Protein AF-H3ZKV4-F1 (afdb_monomer_lite)

Organism: Thermococcus litoralis (strain ATCC 51850 / DSM 5473 / JCM 8560 / NS-C) (NCBI:txid523849)

Sequence (68 aa):
MGKLDDVLELIKSGVRTSKEIAERLDLTVDEVEGIIKILESLGYVEKVEMGSSCQNCPLKKICPGSCV

Secondary structure (DSSP, 8-state):
--HHHHHHHHHHTT---HHHHHHHHT--HHHHHHHHHHHHHTTS-------GGGTS-TTTTTS-S---

InterPro domains:
  IPR036388 Winged helix-like DNA-binding domain superfamily [G3DSA:1.10.10.10] (3-56)
  IPR036390 Winged helix DNA-binding domain superfamily [SSF46785] (6-65)
  IPR057055 PRTase associated wHTH domain [PF24409] (7-46)

Foldseek 3Di:
DDPLVLLLVCVVVPDFALVVSCVVVVHDSVVSVVSQVVCVVVVSDDQDDQPPVLVVPPCVVPDPRGGD

Structure (mmCIF, N/CA/C/O backbone):
data_AF-H3ZKV4-F1
#
_entry.id   AF-H3ZKV4-F1
#
loop_
_atom_site.group_PDB
_atom_site.id
_atom_site.type_symbol
_atom_site.label_atom_id
_atom_site.label_alt_id
_atom_site.label_comp_id
_atom_site.label_asym_id
_atom_site.label_entity_id
_atom_site.label_seq_id
_atom_site.pdbx_PDB_ins_code
_atom_site.Cartn_x
_atom_site.Cartn_y
_atom_site.Cartn_z
_atom_site.occupancy
_atom_site.B_iso_or_equiv
_atom_site.auth_seq_id
_atom_site.auth_comp_id
_atom_site.auth_asym_id
_atom_site.auth_atom_id
_atom_site.pdbx_PDB_model_num
ATOM 1 N N . MET A 1 1 ? -16.384 5.220 -1.825 1.00 61.44 1 MET A N 1
ATOM 2 C CA . MET A 1 1 ? -15.607 4.382 -0.893 1.00 61.44 1 MET A CA 1
ATOM 3 C C . MET A 1 1 ? -14.682 5.280 -0.086 1.00 61.44 1 MET A C 1
ATOM 5 O O . MET A 1 1 ? -14.604 6.465 -0.394 1.00 61.44 1 MET A O 1
ATOM 9 N N . GLY A 1 2 ? -14.120 4.780 1.015 1.00 89.00 2 GLY A N 1
ATOM 10 C CA . GLY A 1 2 ? -13.145 5.522 1.819 1.00 89.00 2 GLY A CA 1
ATOM 11 C C . GLY A 1 2 ? -11.715 5.151 1.426 1.00 89.00 2 GLY A C 1
ATOM 12 O O . GLY A 1 2 ? -11.487 4.048 0.942 1.00 89.00 2 GLY A O 1
ATOM 13 N N . LYS A 1 3 ? -10.748 6.030 1.726 1.00 92.62 3 LYS A N 1
ATOM 14 C CA . LYS A 1 3 ? -9.327 5.862 1.356 1.00 92.62 3 LYS A CA 1
ATOM 15 C C . L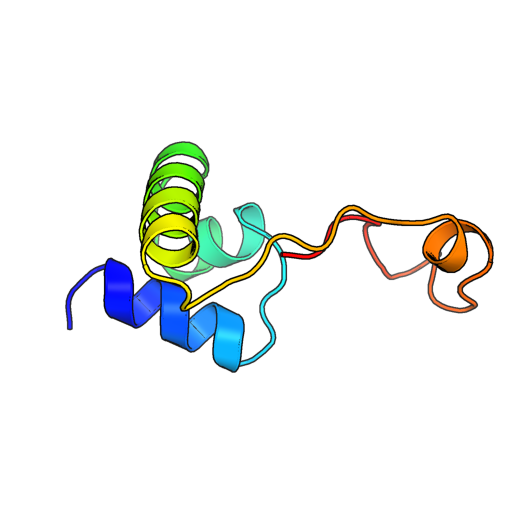YS A 1 3 ? -8.727 4.491 1.736 1.00 92.62 3 LYS A C 1
ATOM 17 O O . LYS A 1 3 ? -7.850 3.997 1.041 1.00 92.62 3 LYS A O 1
ATOM 22 N N . LEU A 1 4 ? -9.186 3.878 2.834 1.00 94.38 4 LEU A N 1
ATOM 23 C CA . LEU A 1 4 ? -8.759 2.540 3.279 1.00 94.38 4 LEU A CA 1
ATOM 24 C C . LEU A 1 4 ? -9.150 1.431 2.292 1.00 94.38 4 LEU A C 1
ATOM 26 O O . LEU A 1 4 ? -8.309 0.598 1.958 1.00 94.38 4 LEU A O 1
ATOM 30 N N . ASP A 1 5 ? -10.404 1.431 1.831 1.00 95.81 5 ASP A N 1
ATOM 31 C CA . ASP A 1 5 ? -10.893 0.475 0.832 1.00 95.81 5 ASP A CA 1
ATOM 32 C C . ASP A 1 5 ? -10.157 0.667 -0.494 1.00 95.81 5 ASP A C 1
ATOM 34 O O . ASP A 1 5 ? -9.664 -0.305 -1.058 1.00 95.81 5 ASP A O 1
ATOM 38 N N . ASP A 1 6 ? -9.995 1.917 -0.937 1.00 96.19 6 ASP A N 1
ATOM 39 C CA . ASP A 1 6 ? -9.354 2.232 -2.218 1.00 96.19 6 ASP A CA 1
ATOM 40 C C . ASP A 1 6 ? -7.883 1.762 -2.249 1.00 96.19 6 ASP A C 1
ATOM 42 O O . ASP A 1 6 ? -7.426 1.153 -3.221 1.00 96.19 6 ASP A O 1
ATOM 46 N N . VAL A 1 7 ? -7.135 1.978 -1.157 1.00 95.69 7 VAL A N 1
ATOM 47 C CA . VAL A 1 7 ? -5.760 1.467 -1.013 1.00 95.69 7 VAL A CA 1
ATOM 48 C C . VAL A 1 7 ? -5.740 -0.062 -1.002 1.00 95.69 7 VAL A C 1
ATOM 50 O O . VAL A 1 7 ? -4.913 -0.672 -1.683 1.00 95.69 7 VAL A O 1
ATOM 53 N N . LEU A 1 8 ? -6.652 -0.699 -0.263 1.00 94.81 8 LEU A N 1
ATOM 54 C CA . LEU A 1 8 ? -6.727 -2.157 -0.183 1.00 94.81 8 LEU A CA 1
ATOM 55 C C . LEU A 1 8 ? -7.065 -2.791 -1.542 1.00 94.81 8 LEU A C 1
ATOM 57 O O . LEU A 1 8 ? -6.494 -3.826 -1.892 1.00 94.81 8 LEU A O 1
ATOM 61 N N . GLU A 1 9 ? -7.962 -2.189 -2.323 1.00 95.69 9 GLU A N 1
ATOM 62 C CA . GLU A 1 9 ? -8.284 -2.644 -3.678 1.00 95.69 9 GLU A CA 1
ATOM 63 C C . GLU A 1 9 ? -7.079 -2.550 -4.613 1.00 95.69 9 GLU A C 1
ATOM 65 O O . GLU A 1 9 ? -6.800 -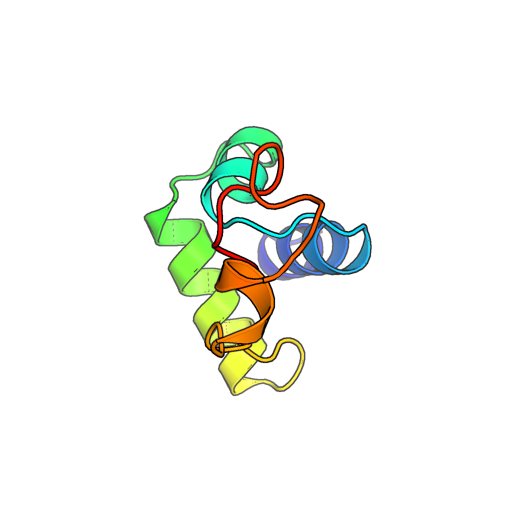3.504 -5.345 1.00 95.69 9 GLU A O 1
ATOM 70 N N . LEU A 1 10 ? -6.305 -1.462 -4.553 1.00 95.12 10 LEU A N 1
ATOM 71 C CA . LEU A 1 10 ? -5.088 -1.335 -5.355 1.00 95.12 10 LEU A CA 1
ATOM 72 C C . LEU A 1 10 ? -4.054 -2.410 -5.001 1.00 95.12 10 LEU A C 1
ATOM 74 O O . LEU A 1 10 ? -3.501 -3.037 -5.909 1.00 95.12 10 LEU A O 1
ATOM 78 N N . ILE A 1 11 ? -3.855 -2.701 -3.714 1.00 91.81 11 ILE A N 1
ATOM 79 C CA . ILE A 1 11 ? -2.965 -3.785 -3.267 1.00 91.81 11 ILE A CA 1
ATOM 80 C C . ILE A 1 11 ? -3.460 -5.142 -3.793 1.00 91.81 11 ILE A C 1
ATOM 82 O O . ILE A 1 11 ? -2.687 -5.901 -4.384 1.00 91.81 11 ILE A O 1
ATOM 86 N N . LYS A 1 12 ? -4.764 -5.431 -3.673 1.00 90.19 12 LYS A N 1
ATOM 87 C CA . LYS A 1 12 ? -5.383 -6.658 -4.213 1.00 90.19 12 LYS A CA 1
ATOM 88 C C . LYS A 1 12 ? -5.260 -6.764 -5.735 1.00 90.19 12 LYS A C 1
ATOM 90 O O . LYS A 1 12 ? -5.087 -7.865 -6.250 1.00 90.19 12 LYS A O 1
ATOM 95 N N . SER A 1 13 ? -5.305 -5.637 -6.447 1.00 91.88 13 SER A N 1
ATOM 96 C CA . SER A 1 13 ? -5.116 -5.569 -7.903 1.00 91.88 13 SER A CA 1
ATOM 97 C C . SER A 1 13 ? -3.660 -5.778 -8.346 1.00 91.88 13 SER A C 1
ATOM 99 O O . SER A 1 13 ? -3.388 -5.900 -9.539 1.00 91.88 13 SER A O 1
ATOM 101 N N . GLY A 1 14 ? -2.726 -5.860 -7.392 1.00 85.69 14 GLY A N 1
ATOM 102 C CA . GLY A 1 14 ? -1.318 -6.145 -7.638 1.00 85.69 14 GLY A CA 1
ATOM 103 C C . GLY A 1 14 ? -0.408 -4.922 -7.623 1.00 85.69 14 GLY A C 1
ATOM 104 O O . GLY A 1 14 ? 0.752 -5.063 -8.002 1.00 85.69 14 GLY A O 1
ATOM 105 N N . VAL A 1 15 ? -0.879 -3.753 -7.180 1.00 89.75 15 VAL A N 1
ATOM 106 C CA . VAL A 1 15 ? -0.008 -2.592 -6.947 1.00 89.75 15 VAL A CA 1
ATOM 107 C C . VAL A 1 15 ? 0.833 -2.845 -5.699 1.00 89.75 15 VAL A C 1
ATOM 109 O O . VAL A 1 15 ? 0.300 -3.120 -4.628 1.00 89.75 15 VAL A O 1
ATOM 112 N N . ARG A 1 16 ? 2.160 -2.769 -5.844 1.00 82.06 16 ARG A N 1
ATOM 113 C CA . ARG A 1 16 ? 3.117 -3.213 -4.814 1.00 82.06 16 ARG A CA 1
ATOM 114 C C . ARG A 1 16 ? 3.931 -2.102 -4.176 1.00 82.06 16 ARG A C 1
ATOM 116 O O . ARG A 1 1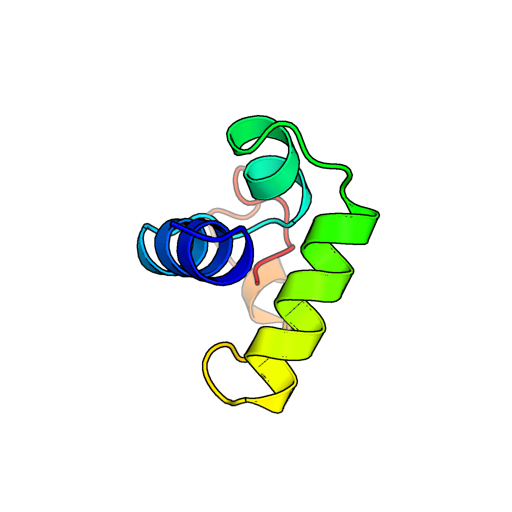6 ? 4.807 -2.404 -3.379 1.00 82.06 16 ARG A O 1
ATOM 123 N N . THR A 1 17 ? 3.707 -0.833 -4.507 1.00 87.38 17 THR A N 1
ATOM 124 C CA . THR A 1 17 ? 4.500 0.254 -3.915 1.00 87.38 17 THR A CA 1
ATOM 125 C C . THR A 1 17 ? 3.619 1.381 -3.407 1.00 87.38 17 THR A C 1
ATOM 127 O O . THR A 1 17 ? 2.686 1.805 -4.087 1.00 87.38 17 THR A O 1
ATOM 130 N N . SER A 1 18 ? 3.958 1.915 -2.231 1.00 92.06 18 SER A N 1
ATOM 131 C CA . SER A 1 18 ? 3.291 3.079 -1.634 1.00 92.06 18 SER A CA 1
ATOM 132 C C . SER A 1 18 ? 3.298 4.278 -2.585 1.00 92.06 18 SER A C 1
ATOM 134 O O . SER A 1 18 ? 2.335 5.034 -2.641 1.00 92.06 18 SER A O 1
ATOM 136 N N . LYS A 1 19 ? 4.374 4.421 -3.371 1.00 92.88 19 LYS A N 1
ATOM 137 C CA . LYS A 1 19 ? 4.519 5.467 -4.385 1.00 92.88 19 LYS A CA 1
ATOM 138 C C . LYS A 1 19 ? 3.483 5.335 -5.501 1.00 92.88 19 LYS A C 1
ATOM 140 O O . LYS A 1 19 ? 2.799 6.303 -5.802 1.00 92.88 19 LYS A O 1
ATOM 145 N N . GLU A 1 20 ? 3.331 4.145 -6.075 1.00 93.06 20 GLU A N 1
ATOM 146 C CA . GLU A 1 20 ? 2.368 3.929 -7.158 1.00 93.06 20 GLU A CA 1
ATOM 147 C C . GLU A 1 20 ? 0.920 4.084 -6.670 1.00 93.06 20 GLU A C 1
ATOM 149 O O . GLU A 1 20 ? 0.080 4.632 -7.379 1.00 93.06 20 GLU A O 1
ATOM 154 N N . ILE A 1 21 ? 0.627 3.654 -5.439 1.00 95.38 21 ILE A N 1
ATOM 155 C CA . ILE A 1 21 ? -0.684 3.868 -4.809 1.00 95.38 21 ILE A CA 1
ATOM 156 C C . ILE A 1 21 ? -0.949 5.368 -4.616 1.00 95.38 21 ILE A C 1
ATOM 158 O O . ILE A 1 21 ? -2.032 5.841 -4.953 1.00 95.38 21 ILE A O 1
ATOM 162 N N . ALA A 1 22 ? 0.040 6.117 -4.119 1.00 96.38 22 ALA A N 1
ATOM 163 C CA . ALA A 1 22 ? -0.043 7.564 -3.931 1.00 96.38 22 ALA A CA 1
ATOM 164 C C . ALA A 1 22 ? -0.321 8.296 -5.253 1.00 96.38 22 ALA A C 1
ATOM 166 O O . ALA A 1 22 ? -1.234 9.115 -5.316 1.00 96.38 22 ALA A O 1
ATOM 167 N N . GLU A 1 23 ? 0.387 7.933 -6.328 1.00 96.38 23 GLU A N 1
ATOM 168 C CA . GLU A 1 23 ? 0.173 8.493 -7.669 1.00 96.38 23 GLU A CA 1
ATOM 169 C C . GLU A 1 23 ? -1.230 8.185 -8.221 1.00 96.38 23 GLU A C 1
ATOM 171 O O . GLU A 1 23 ? -1.844 9.043 -8.849 1.00 96.38 23 GLU A O 1
ATOM 176 N N . ARG A 1 24 ? -1.768 6.980 -7.984 1.00 95.62 24 ARG A N 1
ATOM 177 C CA . ARG A 1 24 ? -3.100 6.587 -8.483 1.00 95.62 24 ARG A CA 1
ATOM 178 C C . ARG A 1 24 ? -4.259 7.213 -7.710 1.00 95.62 24 ARG A C 1
ATOM 180 O O . ARG A 1 24 ? -5.321 7.407 -8.295 1.00 95.62 24 ARG A O 1
ATOM 187 N N . LEU A 1 25 ? -4.078 7.471 -6.416 1.00 95.38 25 LEU A N 1
ATOM 188 C CA . LEU A 1 25 ? -5.122 8.004 -5.533 1.00 95.38 25 LEU A CA 1
ATOM 189 C C . LEU A 1 25 ? -4.996 9.512 -5.272 1.00 95.38 25 LEU A C 1
ATOM 191 O O . LEU A 1 25 ? -5.800 10.046 -4.511 1.00 95.38 25 LEU A O 1
ATOM 195 N N . ASP A 1 26 ? -4.012 10.181 -5.883 1.00 96.31 26 ASP A N 1
ATOM 196 C CA . ASP A 1 26 ? -3.671 11.590 -5.630 1.00 96.31 26 ASP A CA 1
ATOM 197 C C . ASP A 1 26 ? -3.456 11.870 -4.127 1.00 96.31 26 ASP A C 1
ATOM 199 O O . ASP A 1 26 ? -3.972 12.822 -3.543 1.00 96.31 26 ASP A O 1
ATOM 203 N N . LEU A 1 27 ? -2.719 10.967 -3.474 1.00 95.88 27 LEU A N 1
ATOM 204 C CA . LEU A 1 27 ? -2.364 11.037 -2.057 1.00 95.88 27 LEU A CA 1
ATOM 205 C C . LEU A 1 27 ? -0.866 11.265 -1.895 1.00 95.88 27 LEU A C 1
ATOM 207 O O . LEU A 1 27 ? -0.067 11.014 -2.796 1.00 95.88 27 LEU A O 1
ATOM 211 N N . THR A 1 28 ? -0.454 11.684 -0.704 1.00 97.00 28 THR A N 1
ATOM 212 C CA . THR A 1 28 ? 0.967 11.664 -0.353 1.00 97.00 28 THR A CA 1
ATOM 213 C C . THR A 1 28 ? 1.432 10.242 -0.028 1.00 97.00 28 THR A C 1
ATOM 215 O O . THR A 1 28 ? 0.669 9.406 0.457 1.00 97.00 28 THR A O 1
ATOM 218 N N . VAL A 1 29 ? 2.719 9.960 -0.258 1.00 94.62 29 VAL A N 1
ATOM 219 C CA . VAL A 1 29 ? 3.321 8.667 0.120 1.00 94.62 29 VAL A CA 1
ATOM 220 C C . VAL A 1 29 ? 3.155 8.401 1.621 1.00 94.62 29 VAL A C 1
ATOM 222 O O . VAL A 1 29 ? 2.852 7.277 2.004 1.00 94.62 29 VAL A O 1
ATOM 225 N N . ASP A 1 30 ? 3.287 9.437 2.452 1.00 96.62 30 ASP A N 1
ATOM 226 C CA . ASP A 1 30 ? 3.153 9.346 3.910 1.00 96.62 30 ASP A CA 1
ATOM 227 C C . ASP A 1 30 ? 1.728 8.944 4.336 1.00 96.62 30 ASP A C 1
ATOM 229 O O . ASP A 1 30 ? 1.549 8.033 5.146 1.00 96.62 30 ASP A O 1
ATOM 233 N N . GLU A 1 31 ? 0.699 9.529 3.707 1.00 96.44 31 GLU A N 1
ATOM 234 C CA . GLU A 1 31 ? -0.695 9.116 3.915 1.00 96.44 31 GLU A CA 1
ATOM 235 C C . GLU A 1 31 ? -0.910 7.645 3.554 1.00 96.44 31 GLU A C 1
ATOM 237 O O . GLU A 1 31 ? -1.535 6.904 4.316 1.00 96.44 31 GLU A O 1
ATOM 242 N N . VAL A 1 32 ? -0.384 7.208 2.408 1.00 96.25 32 VAL A N 1
ATOM 243 C CA . VAL A 1 32 ? -0.500 5.814 1.969 1.00 96.25 32 VAL A CA 1
ATOM 244 C C . VAL A 1 32 ? 0.206 4.875 2.942 1.00 96.25 32 VAL A C 1
ATOM 246 O O . VAL A 1 32 ? -0.354 3.845 3.308 1.00 96.25 32 VAL A O 1
ATOM 249 N N . GLU A 1 33 ? 1.402 5.222 3.416 1.00 94.81 33 GLU A N 1
ATOM 250 C CA . GLU A 1 33 ? 2.104 4.423 4.420 1.00 94.81 33 GLU A CA 1
ATOM 251 C C . GLU A 1 33 ? 1.345 4.350 5.747 1.00 94.81 33 GLU A C 1
ATOM 253 O O . GLU A 1 33 ? 1.312 3.288 6.376 1.00 94.81 33 GLU A O 1
ATOM 258 N N . GLY A 1 34 ? 0.702 5.444 6.162 1.00 96.00 34 GLY A N 1
ATOM 259 C CA . GLY A 1 34 ? -0.198 5.462 7.312 1.00 96.00 34 GLY A CA 1
ATOM 260 C C . GLY A 1 34 ? -1.373 4.500 7.134 1.00 96.00 34 GLY A C 1
ATOM 261 O O . GLY A 1 34 ? -1.660 3.704 8.028 1.00 96.00 34 GLY A O 1
ATOM 262 N N . ILE A 1 35 ? -2.005 4.509 5.958 1.00 95.81 35 ILE A N 1
ATOM 263 C CA . ILE A 1 35 ? -3.108 3.598 5.624 1.00 95.81 35 ILE A CA 1
ATOM 264 C C . ILE A 1 35 ? -2.635 2.139 5.617 1.00 95.81 35 ILE A C 1
ATOM 266 O O . ILE A 1 35 ? -3.294 1.286 6.210 1.00 95.81 35 ILE A O 1
ATOM 270 N N . ILE A 1 36 ? -1.480 1.843 5.016 1.00 93.44 36 ILE A N 1
ATOM 271 C CA . ILE A 1 36 ? -0.911 0.487 4.986 1.00 93.44 36 ILE A CA 1
ATOM 272 C C . ILE A 1 36 ? -0.651 -0.027 6.408 1.00 93.44 36 ILE A C 1
ATOM 274 O O . ILE A 1 36 ? -1.015 -1.160 6.702 1.00 93.44 36 ILE A O 1
ATOM 278 N N . LYS A 1 37 ? -0.106 0.796 7.317 1.00 94.31 37 LYS A N 1
ATOM 279 C CA . LYS A 1 37 ? 0.098 0.415 8.733 1.00 94.31 37 LYS A CA 1
ATOM 280 C C . LYS A 1 37 ? -1.211 0.074 9.449 1.00 94.31 37 LYS A C 1
ATOM 282 O O . LYS A 1 37 ? -1.246 -0.831 10.284 1.00 94.31 37 LYS A O 1
ATOM 287 N N . ILE A 1 38 ? -2.290 0.796 9.141 1.00 94.81 38 ILE A N 1
ATOM 288 C CA . ILE A 1 38 ? -3.622 0.499 9.685 1.00 94.81 38 ILE A CA 1
ATOM 289 C C . ILE A 1 38 ? -4.115 -0.845 9.142 1.00 94.81 38 ILE A C 1
ATOM 291 O O . ILE A 1 38 ? -4.532 -1.697 9.922 1.00 94.81 38 ILE A O 1
ATOM 295 N N . LEU A 1 39 ? -4.034 -1.059 7.825 1.00 93.94 39 LEU A N 1
ATOM 296 C CA . LEU A 1 39 ? -4.435 -2.317 7.187 1.00 93.94 39 LEU A CA 1
ATOM 297 C C . LEU A 1 39 ? -3.627 -3.515 7.709 1.00 93.94 39 LEU A C 1
ATOM 299 O O . LEU A 1 39 ? -4.196 -4.583 7.923 1.00 93.94 39 LEU A O 1
ATOM 303 N N . GLU A 1 40 ? -2.336 -3.319 7.964 1.00 93.00 40 GLU A N 1
ATOM 304 C CA . GLU A 1 40 ? -1.436 -4.299 8.573 1.00 93.00 40 GLU A CA 1
ATOM 305 C C . GLU A 1 40 ? -1.853 -4.640 10.007 1.00 93.00 40 GLU A C 1
ATOM 307 O O . GLU A 1 40 ? -2.020 -5.809 10.345 1.00 93.00 40 GLU A O 1
ATOM 312 N N . SER A 1 41 ? -2.149 -3.627 10.827 1.00 93.25 41 SER A N 1
ATOM 313 C CA . SER A 1 41 ? -2.638 -3.822 12.203 1.00 93.25 41 SER A CA 1
ATOM 314 C C . SER A 1 41 ? -3.976 -4.570 12.265 1.00 93.25 41 SER A C 1
ATOM 316 O O . SER A 1 41 ? -4.287 -5.214 13.265 1.00 93.25 41 SER A O 1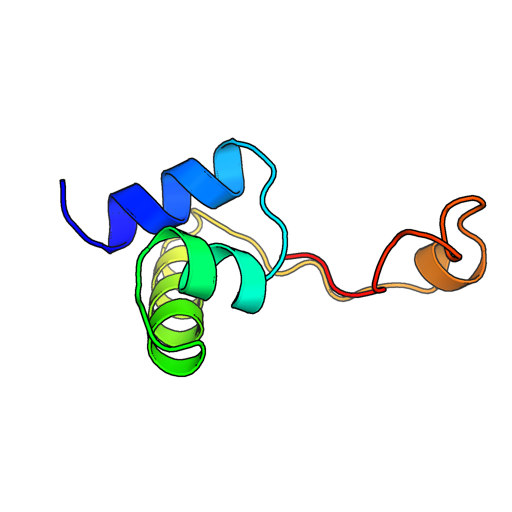
ATOM 318 N N . LEU A 1 42 ? -4.777 -4.476 11.201 1.00 93.38 42 LEU A N 1
ATOM 319 C CA . LEU A 1 42 ? -6.054 -5.172 11.041 1.00 93.38 42 LEU A CA 1
ATOM 320 C C . LEU A 1 42 ? -5.913 -6.562 10.390 1.00 93.38 42 LEU A C 1
ATOM 322 O O . LEU A 1 42 ? -6.905 -7.282 10.293 1.00 93.38 42 LEU A O 1
ATOM 326 N N . GLY A 1 43 ? -4.714 -6.945 9.939 1.00 91.31 43 GLY A N 1
ATOM 327 C CA . GLY A 1 43 ? -4.444 -8.234 9.297 1.00 91.31 43 GLY A CA 1
ATOM 328 C C . GLY A 1 43 ? -4.906 -8.342 7.839 1.00 91.31 43 GLY A C 1
ATOM 329 O O . GLY A 1 43 ? -5.003 -9.448 7.313 1.00 91.31 43 GLY A O 1
ATOM 330 N N . TYR A 1 44 ? -5.206 -7.222 7.172 1.00 91.25 44 TYR A N 1
ATOM 331 C CA . TYR A 1 44 ? -5.591 -7.217 5.753 1.00 91.25 44 TYR A CA 1
ATOM 332 C C . TYR A 1 44 ? -4.395 -7.261 4.800 1.00 91.25 44 TYR A C 1
ATOM 334 O O . TYR A 1 44 ? -4.547 -7.656 3.644 1.00 91.25 44 TYR A O 1
ATOM 342 N N . VAL A 1 45 ? -3.230 -6.811 5.264 1.00 87.12 45 VAL A N 1
ATOM 343 C CA . VAL A 1 45 ? -1.986 -6.728 4.495 1.00 87.12 45 VAL A CA 1
ATOM 344 C C . VAL A 1 45 ? -0.848 -7.177 5.407 1.00 87.12 45 VAL A C 1
ATOM 346 O O . VAL A 1 45 ? -0.872 -6.897 6.599 1.00 87.12 45 VAL A O 1
ATOM 349 N N . GLU A 1 46 ? 0.148 -7.859 4.860 1.00 80.94 46 GLU A N 1
ATOM 350 C CA . GLU A 1 46 ? 1.376 -8.207 5.573 1.00 80.94 46 GLU A CA 1
ATOM 351 C C . GLU A 1 46 ? 2.543 -7.630 4.781 1.00 80.94 46 GLU A C 1
ATOM 353 O O . GLU A 1 46 ? 2.673 -7.913 3.589 1.00 80.94 46 GLU A O 1
ATOM 358 N N . LYS A 1 47 ? 3.391 -6.818 5.421 1.00 69.56 47 LYS A N 1
ATOM 359 C CA . LYS A 1 47 ? 4.618 -6.363 4.771 1.00 69.56 47 LYS A CA 1
ATOM 360 C C . LYS A 1 47 ? 5.578 -7.530 4.641 1.00 69.56 47 LYS A C 1
ATOM 362 O O . LYS A 1 47 ? 6.104 -8.037 5.628 1.00 69.56 47 LYS A O 1
ATOM 367 N N . VAL A 1 48 ? 5.864 -7.906 3.404 1.00 65.00 48 VAL A N 1
ATOM 368 C CA . VAL A 1 48 ? 6.877 -8.919 3.130 1.00 65.00 48 VAL A CA 1
ATOM 369 C C . VAL A 1 48 ? 8.243 -8.234 3.104 1.00 65.00 48 VAL A C 1
ATOM 371 O O . VAL A 1 48 ? 8.607 -7.586 2.121 1.00 65.00 48 VAL A O 1
ATOM 374 N N . GLU A 1 49 ? 9.014 -8.355 4.189 1.00 53.03 49 GLU A N 1
ATOM 375 C CA . GLU A 1 49 ? 10.412 -7.921 4.177 1.00 53.03 49 GLU A CA 1
ATOM 376 C C . GLU A 1 49 ? 11.176 -8.702 3.104 1.00 53.03 49 GLU A C 1
ATOM 378 O O . GLU A 1 49 ? 11.122 -9.932 3.009 1.00 53.03 49 GLU A O 1
ATOM 383 N N . MET A 1 50 ? 11.870 -7.968 2.239 1.00 53.03 50 MET A N 1
ATOM 384 C CA . MET A 1 50 ? 12.471 -8.547 1.051 1.00 53.03 50 MET A CA 1
ATOM 385 C C . MET A 1 50 ? 13.687 -9.409 1.419 1.00 53.03 50 MET A C 1
ATOM 387 O O . MET A 1 50 ? 14.796 -8.915 1.615 1.00 53.03 50 MET A O 1
ATOM 391 N N . GLY A 1 51 ? 13.490 -10.726 1.491 1.00 47.88 51 GLY A N 1
ATOM 392 C CA . GLY A 1 51 ? 14.579 -11.696 1.602 1.00 47.88 51 GLY A CA 1
ATOM 393 C C . GLY A 1 51 ? 15.441 -11.778 0.330 1.00 47.88 51 GLY A C 1
ATOM 394 O O . GLY A 1 51 ? 15.067 -11.303 -0.748 1.00 47.88 51 GLY A O 1
ATOM 395 N N . SER A 1 52 ? 16.593 -12.452 0.438 1.00 47.97 52 SER A N 1
ATOM 396 C CA . SER A 1 52 ? 17.664 -12.607 -0.573 1.00 47.97 52 SER A CA 1
ATOM 397 C C . SER A 1 52 ? 17.212 -13.035 -1.982 1.00 47.97 52 SER A C 1
ATOM 399 O O . SER A 1 52 ? 17.964 -12.895 -2.947 1.00 47.97 52 SER A O 1
ATOM 401 N N . SER A 1 53 ? 15.983 -13.530 -2.134 1.00 50.53 53 SER A N 1
ATOM 402 C CA . SER A 1 53 ? 15.394 -13.968 -3.402 1.00 50.53 53 SER A CA 1
ATOM 403 C C . SER A 1 53 ? 15.291 -12.865 -4.460 1.00 50.53 53 SER A C 1
ATOM 405 O O . SER A 1 53 ? 15.439 -13.158 -5.644 1.00 50.53 53 SER A O 1
ATOM 407 N N . CYS A 1 54 ? 15.131 -11.590 -4.085 1.00 53.06 54 CYS A N 1
ATOM 408 C CA . CYS A 1 54 ? 15.125 -10.501 -5.074 1.00 53.06 54 CYS A CA 1
ATOM 409 C C . CYS A 1 54 ? 16.517 -10.186 -5.636 1.00 53.06 54 CYS A C 1
ATOM 411 O O . CYS A 1 54 ? 16.628 -9.679 -6.753 1.00 53.06 54 CYS A O 1
ATOM 413 N N . GLN A 1 55 ? 17.592 -10.554 -4.927 1.00 54.22 55 GLN A N 1
ATOM 414 C CA . GLN A 1 55 ? 18.946 -10.414 -5.462 1.00 54.22 55 GLN A CA 1
ATOM 415 C C . GLN A 1 55 ? 19.256 -11.418 -6.578 1.00 54.22 55 GLN A C 1
ATOM 417 O O . GLN A 1 55 ? 20.012 -11.056 -7.480 1.00 54.22 55 GLN A O 1
ATOM 422 N N . ASN A 1 56 ? 18.631 -12.601 -6.542 1.00 53.84 56 ASN A N 1
ATOM 423 C CA . ASN A 1 56 ? 18.739 -13.660 -7.554 1.00 53.84 56 ASN A CA 1
ATOM 424 C C . ASN A 1 56 ? 17.542 -13.714 -8.522 1.00 53.84 56 ASN A C 1
ATOM 426 O O . ASN A 1 56 ? 17.476 -14.609 -9.363 1.00 53.84 56 ASN A O 1
ATOM 430 N N . CYS A 1 57 ? 16.590 -12.779 -8.429 1.00 58.56 57 CYS A N 1
ATOM 431 C CA . CYS A 1 57 ? 15.406 -12.785 -9.281 1.00 58.56 57 CYS A CA 1
ATOM 432 C C . CYS A 1 57 ? 15.781 -12.396 -10.727 1.00 58.56 57 CYS A C 1
ATOM 434 O O . CYS A 1 57 ? 16.301 -11.295 -10.938 1.00 58.56 57 CYS A O 1
ATOM 436 N N . PRO A 1 58 ? 15.480 -13.226 -11.747 1.00 67.25 58 PRO A N 1
ATOM 437 C CA . PRO A 1 58 ? 15.761 -12.913 -13.155 1.00 67.25 58 PRO A CA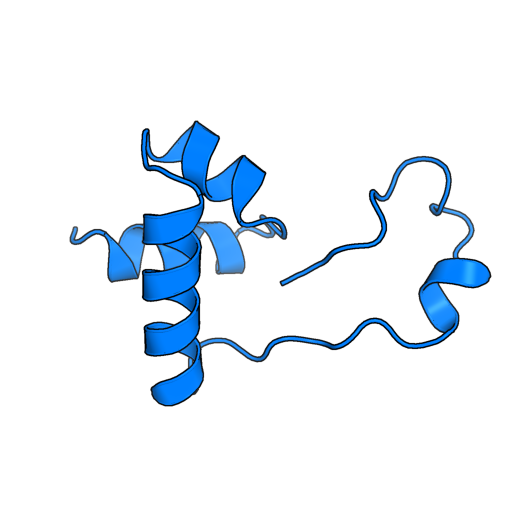 1
ATOM 438 C C . PRO A 1 58 ? 15.129 -11.594 -13.633 1.00 67.25 58 PRO A C 1
ATOM 440 O O . PRO A 1 58 ? 15.611 -10.977 -14.580 1.00 67.25 58 PRO A O 1
ATOM 443 N N . LEU A 1 59 ? 14.076 -11.135 -12.946 1.00 69.50 59 LEU A N 1
ATOM 444 C CA . LEU A 1 59 ? 13.354 -9.890 -13.221 1.00 69.50 59 LEU A CA 1
ATOM 445 C C . LEU A 1 59 ? 13.897 -8.670 -12.451 1.00 69.50 59 LEU A C 1
ATOM 447 O O . LEU A 1 59 ? 13.318 -7.589 -12.537 1.00 69.50 59 LEU A O 1
ATOM 451 N N . LYS A 1 60 ? 15.023 -8.793 -11.735 1.00 62.16 60 LYS A N 1
ATOM 452 C CA . LYS A 1 60 ? 15.651 -7.720 -10.933 1.00 62.16 60 LYS A CA 1
ATOM 453 C C . LYS A 1 60 ? 15.937 -6.430 -11.709 1.00 62.16 60 LYS A C 1
ATOM 455 O O . LYS A 1 60 ? 15.981 -5.362 -11.118 1.00 62.16 60 LYS A O 1
ATOM 460 N N . LYS A 1 61 ? 16.133 -6.503 -13.029 1.00 60.62 61 LYS A N 1
ATOM 461 C CA . LYS A 1 61 ? 16.347 -5.309 -13.871 1.00 60.62 61 LYS A CA 1
ATOM 462 C C . LYS A 1 61 ? 15.084 -4.461 -14.075 1.00 60.62 61 LYS A C 1
ATOM 464 O O . LYS A 1 61 ? 15.200 -3.329 -14.525 1.00 60.62 61 LYS A O 1
ATOM 469 N N . ILE A 1 62 ? 13.909 -5.025 -13.800 1.00 64.25 62 ILE A N 1
ATOM 470 C CA . ILE A 1 62 ? 12.596 -4.418 -14.061 1.00 64.25 62 ILE A CA 1
ATOM 471 C C . ILE A 1 62 ? 11.814 -4.238 -12.749 1.00 64.25 62 ILE A C 1
ATOM 473 O O . ILE A 1 62 ? 11.022 -3.311 -12.626 1.00 64.25 62 ILE A O 1
ATOM 477 N N . CYS A 1 63 ? 12.049 -5.095 -11.751 1.00 57.16 63 CYS A N 1
ATOM 478 C CA . CYS A 1 63 ? 11.414 -5.008 -10.441 1.00 57.16 63 CYS A CA 1
ATOM 479 C C . CYS A 1 63 ? 12.192 -4.044 -9.522 1.00 57.16 63 CYS A C 1
ATOM 481 O O . CYS A 1 63 ? 13.370 -4.298 -9.264 1.00 57.16 63 CYS A O 1
ATOM 483 N N . PRO A 1 64 ? 11.559 -2.984 -8.980 1.00 60.78 64 PRO A N 1
ATOM 484 C CA . PRO A 1 64 ? 12.229 -1.962 -8.170 1.00 60.78 64 PRO A CA 1
ATOM 485 C C . PRO A 1 64 ? 12.737 -2.460 -6.809 1.00 60.78 64 PRO A C 1
ATOM 487 O O . PRO A 1 64 ? 13.329 -1.683 -6.067 1.00 60.78 64 PRO A O 1
ATOM 490 N N . GLY A 1 65 ? 12.544 -3.737 -6.464 1.00 57.47 65 GLY A N 1
ATOM 491 C CA . GLY A 1 65 ? 13.126 -4.290 -5.243 1.00 57.47 65 GLY A CA 1
ATOM 492 C C . GLY A 1 65 ? 12.447 -3.787 -3.964 1.00 57.47 65 GLY A C 1
ATOM 493 O O . GLY A 1 65 ? 13.075 -3.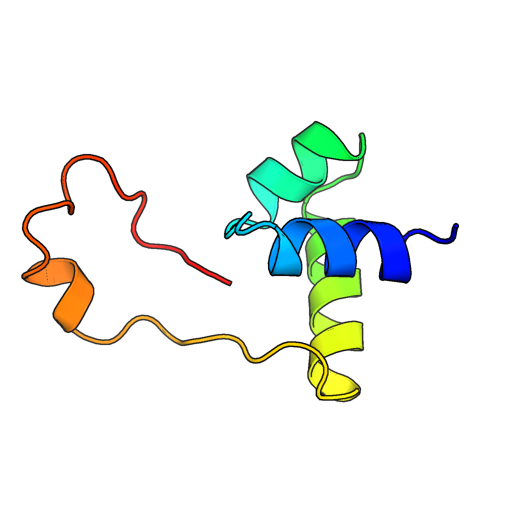756 -2.914 1.00 57.47 65 GLY A O 1
ATOM 494 N N . SER A 1 66 ? 11.183 -3.377 -4.048 1.00 53.41 66 SER A N 1
ATOM 495 C CA . SER A 1 66 ? 10.339 -3.058 -2.898 1.00 53.41 66 SER A CA 1
ATOM 496 C C . SER A 1 66 ? 8.908 -3.455 -3.247 1.00 53.41 66 SER A C 1
ATOM 498 O O . SER A 1 66 ? 8.381 -2.988 -4.258 1.00 53.41 66 SER A O 1
ATOM 500 N N . CYS A 1 67 ? 8.326 -4.370 -2.472 1.00 55.66 67 CYS A N 1
ATOM 501 C CA . CYS A 1 67 ? 6.947 -4.822 -2.623 1.00 55.66 67 CYS A CA 1
ATOM 502 C C . CYS A 1 67 ? 6.248 -4.728 -1.264 1.00 55.66 67 CYS A C 1
ATOM 504 O O . CYS A 1 67 ? 6.817 -5.173 -0.268 1.00 55.66 67 CYS A O 1
ATOM 506 N N . VAL A 1 68 ? 5.033 -4.182 -1.242 1.00 51.47 68 VAL A N 1
ATOM 507 C CA . VAL A 1 68 ? 4.069 -4.316 -0.142 1.00 51.47 68 VAL A CA 1
ATOM 508 C C . VAL A 1 68 ? 3.102 -5.473 -0.372 1.00 51.47 68 VAL A C 1
ATOM 510 O O . VAL A 1 68 ? 2.826 -5.840 -1.548 1.00 51.47 68 VAL A O 1
#

Radius of gyration: 12.66 Å; chains: 1; bounding box: 35×26×26 Å

pLDDT: mean 81.17, std 17.41, range [47.88, 97.0]